Protein AF-A0A645HVR6-F1 (afdb_monomer_lite)

Foldseek 3Di:
DVVCLVVLHWDKQKAKWKAAPVGDTDCLCPDDDPADPVSSVVSVVPGPDMDIDMDIDDIFSNPSDDPVVRVLVSVVRNCVRNVHPPDPDDDPPPPDDPDDDDPPDDPDDDPPDDDDDDD

Radius of gyration: 22.04 Å; chains: 1; bounding box: 55×40×65 Å

Secondary structure (DSSP, 8-state):
-HHHHHTT--B--EEEEEE-TTSPBP-TT---TT--HHHHHHHHHT-S--EEEEEE---B-TT---HHHHHHHHHHHHHHHTT-----SPP--------PPP-----------------

Structure (mmCIF, N/CA/C/O backbone):
data_AF-A0A645HVR6-F1
#
_entry.id   AF-A0A645HVR6-F1
#
loop_
_atom_site.group_PDB
_atom_site.id
_atom_site.type_symbol
_atom_site.label_atom_id
_atom_site.label_alt_id
_atom_site.label_comp_id
_atom_site.label_asym_id
_atom_site.label_entity_id
_atom_site.label_seq_id
_atom_site.pdbx_PDB_ins_code
_atom_site.Cartn_x
_atom_site.Cartn_y
_atom_site.Cartn_z
_atom_site.occupancy
_atom_site.B_iso_or_equiv
_atom_site.auth_seq_id
_atom_site.auth_comp_id
_atom_site.auth_asym_id
_atom_site.auth_atom_id
_atom_site.pdbx_PDB_model_num
ATOM 1 N N . MET A 1 1 ? 11.505 1.331 -6.565 1.00 79.38 1 MET A N 1
ATOM 2 C CA . MET A 1 1 ? 11.260 1.352 -8.025 1.00 79.38 1 MET A CA 1
ATOM 3 C C . MET A 1 1 ? 12.552 1.497 -8.812 1.00 79.38 1 MET A C 1
ATOM 5 O O . MET A 1 1 ? 12.878 0.572 -9.537 1.00 79.38 1 MET A O 1
ATOM 9 N N . GLN A 1 2 ? 13.319 2.583 -8.631 1.00 79.69 2 GLN A N 1
ATOM 10 C CA . GLN A 1 2 ? 14.537 2.821 -9.421 1.00 79.69 2 GLN A CA 1
ATOM 11 C C . GLN A 1 2 ? 15.569 1.678 -9.381 1.00 79.69 2 GLN A C 1
ATOM 13 O O . GLN A 1 2 ? 16.011 1.290 -10.455 1.00 79.69 2 GLN A O 1
ATOM 18 N N . PRO A 1 3 ? 15.906 1.073 -8.220 1.00 84.50 3 PRO A N 1
ATOM 19 C CA . PRO A 1 3 ? 16.897 -0.007 -8.199 1.00 84.50 3 PRO A CA 1
ATOM 20 C C . PRO A 1 3 ? 16.479 -1.232 -9.021 1.00 84.50 3 PRO A C 1
ATOM 22 O O . PRO A 1 3 ? 17.301 -1.804 -9.723 1.00 84.50 3 PRO A O 1
ATOM 25 N N . ALA A 1 4 ? 15.193 -1.599 -8.979 1.00 85.50 4 ALA A N 1
ATOM 26 C CA . ALA A 1 4 ? 14.662 -2.728 -9.741 1.00 85.50 4 ALA A CA 1
ATOM 27 C C . ALA A 1 4 ? 14.737 -2.465 -11.252 1.00 85.50 4 ALA A C 1
ATOM 29 O O . ALA A 1 4 ? 15.295 -3.276 -11.981 1.00 85.50 4 ALA A O 1
ATOM 30 N N . LEU A 1 5 ? 14.270 -1.294 -11.701 1.00 87.50 5 LEU A N 1
ATOM 31 C CA . LEU A 1 5 ? 14.303 -0.920 -13.118 1.00 87.50 5 LEU A CA 1
ATOM 32 C C . LEU A 1 5 ? 15.738 -0.799 -13.648 1.00 87.50 5 LEU A C 1
ATOM 34 O O . LEU A 1 5 ? 16.033 -1.282 -14.735 1.00 87.50 5 LEU A O 1
ATOM 38 N N . SER A 1 6 ? 16.651 -0.219 -12.862 1.00 86.44 6 SER A N 1
ATOM 39 C CA . SER A 1 6 ? 18.077 -0.149 -13.207 1.00 86.44 6 SER A CA 1
ATOM 40 C C . SER A 1 6 ? 18.737 -1.527 -13.296 1.00 86.44 6 SER A C 1
ATOM 42 O O . SER A 1 6 ? 19.669 -1.699 -14.072 1.00 86.44 6 SER A O 1
ATOM 44 N N . ALA A 1 7 ? 18.243 -2.510 -12.542 1.00 87.94 7 ALA A N 1
ATOM 45 C CA . ALA A 1 7 ? 18.672 -3.902 -12.625 1.00 87.94 7 ALA A CA 1
ATOM 46 C C . ALA A 1 7 ? 17.905 -4.714 -13.690 1.00 87.94 7 ALA A C 1
ATOM 48 O O . ALA A 1 7 ? 18.015 -5.936 -13.696 1.00 87.94 7 ALA A O 1
ATOM 49 N N . GLY A 1 8 ? 17.085 -4.082 -14.541 1.00 87.06 8 GLY A N 1
ATOM 50 C CA . GLY A 1 8 ? 16.294 -4.764 -15.573 1.00 87.06 8 GLY A CA 1
ATOM 51 C C . GLY A 1 8 ? 15.135 -5.612 -15.039 1.00 87.06 8 GLY A C 1
ATOM 52 O O . GLY A 1 8 ? 14.615 -6.461 -15.757 1.00 87.06 8 GLY A O 1
ATOM 53 N N . HIS A 1 9 ? 14.729 -5.411 -13.783 1.00 90.56 9 HIS A N 1
ATOM 54 C CA . HIS A 1 9 ? 13.624 -6.140 -13.172 1.00 90.56 9 HIS A CA 1
ATOM 55 C C . HIS A 1 9 ? 12.318 -5.343 -13.282 1.00 90.56 9 HIS A C 1
ATOM 57 O O . HIS A 1 9 ? 12.289 -4.158 -12.923 1.00 90.56 9 HIS A O 1
ATOM 63 N N . PRO A 1 10 ? 11.217 -5.985 -13.709 1.00 92.25 10 PRO A N 1
ATOM 64 C CA . PRO A 1 10 ? 9.922 -5.336 -13.761 1.00 92.25 10 PRO A CA 1
ATOM 65 C C . PRO A 1 10 ? 9.369 -5.085 -12.358 1.00 92.25 10 PRO A C 1
ATOM 67 O O . PRO A 1 10 ? 9.820 -5.632 -11.350 1.00 92.25 10 PRO A O 1
ATOM 70 N N . VAL A 1 11 ? 8.324 -4.274 -12.308 1.00 92.81 11 VAL A N 1
ATOM 71 C CA . VAL A 1 11 ? 7.596 -3.934 -11.091 1.00 92.81 11 VAL A CA 1
ATOM 72 C C . VAL A 1 11 ? 6.197 -4.513 -11.186 1.00 92.81 11 VAL A C 1
ATOM 74 O O . VAL A 1 11 ? 5.541 -4.368 -12.214 1.00 92.81 11 VAL A O 1
ATOM 77 N N . LEU A 1 12 ? 5.716 -5.099 -10.089 1.00 95.38 12 LEU A N 1
ATOM 78 C CA . LEU A 1 12 ? 4.315 -5.463 -9.900 1.00 95.38 12 LEU A CA 1
ATOM 79 C C . LEU A 1 12 ? 3.583 -4.367 -9.107 1.00 95.38 12 LEU A C 1
ATOM 81 O O . LEU A 1 12 ? 3.789 -4.266 -7.896 1.00 95.38 12 LEU A O 1
ATOM 85 N N . PRO A 1 13 ? 2.728 -3.542 -9.734 1.00 95.56 13 PRO A N 1
ATOM 86 C CA . PRO A 1 13 ? 1.882 -2.620 -8.994 1.00 95.56 13 PRO A CA 1
ATOM 87 C C . PRO A 1 13 ? 0.754 -3.394 -8.306 1.00 95.56 13 PRO A C 1
ATOM 89 O O . PRO A 1 13 ? 0.102 -4.251 -8.914 1.00 95.56 13 PRO A O 1
ATOM 92 N N . VAL A 1 14 ? 0.512 -3.070 -7.039 1.00 97.00 14 VAL A N 1
ATOM 93 C CA . VAL A 1 14 ? -0.500 -3.725 -6.209 1.00 97.00 14 VAL A CA 1
ATOM 94 C C . VAL A 1 14 ? -1.378 -2.667 -5.557 1.00 97.00 14 VAL A C 1
ATOM 96 O O . VAL A 1 14 ? -0.882 -1.738 -4.921 1.00 97.00 14 VAL A O 1
ATOM 99 N N . ALA A 1 15 ? -2.688 -2.8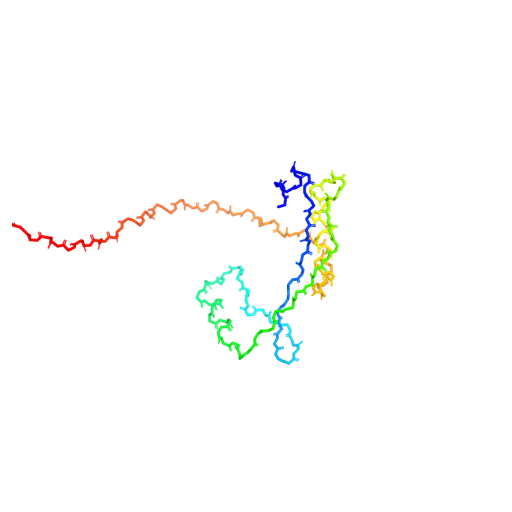15 -5.714 1.00 96.62 15 ALA A N 1
ATOM 100 C CA . ALA A 1 15 ? -3.683 -1.996 -5.049 1.00 96.62 15 ALA A CA 1
ATOM 101 C C . ALA A 1 15 ? -4.121 -2.664 -3.745 1.00 96.62 15 ALA A C 1
ATOM 103 O O . ALA A 1 15 ? -4.611 -3.793 -3.754 1.00 96.62 15 ALA A O 1
ATOM 104 N N . ILE A 1 16 ? -3.976 -1.949 -2.631 1.00 95.62 16 ILE A N 1
ATOM 105 C CA . ILE A 1 16 ? -4.511 -2.343 -1.328 1.00 95.62 16 ILE A CA 1
ATOM 106 C C . ILE A 1 16 ? -5.610 -1.368 -0.911 1.00 95.62 16 ILE A C 1
ATOM 108 O O . ILE A 1 16 ? -5.479 -0.154 -1.061 1.00 95.62 16 ILE A O 1
ATOM 112 N N . SER A 1 17 ? -6.716 -1.897 -0.399 1.00 95.44 17 SER A N 1
ATOM 113 C CA . SER A 1 17 ? -7.808 -1.097 0.158 1.00 95.44 17 SER A CA 1
ATOM 114 C C . SER A 1 17 ? -8.385 -1.771 1.392 1.00 95.44 17 SER A C 1
ATOM 116 O O . SER A 1 17 ? -8.418 -2.997 1.475 1.00 95.44 17 SER A O 1
ATOM 118 N N . TYR A 1 18 ? -8.848 -0.972 2.346 1.00 95.94 18 TYR A N 1
ATOM 119 C CA . TYR A 1 18 ? -9.420 -1.472 3.589 1.00 95.94 18 TYR A CA 1
ATOM 120 C C . TYR A 1 18 ? -10.914 -1.206 3.633 1.00 95.94 18 TYR A C 1
ATOM 122 O O . TYR A 1 18 ? -11.378 -0.163 3.171 1.00 95.94 18 TYR A O 1
ATOM 130 N N . TRP A 1 19 ? -11.654 -2.156 4.185 1.00 95.62 19 TRP A N 1
ATOM 131 C CA . TRP A 1 19 ? -13.108 -2.147 4.200 1.00 95.62 19 TRP A CA 1
ATOM 132 C C . TRP A 1 19 ? -13.633 -2.561 5.568 1.00 95.62 19 TRP A C 1
ATOM 134 O O . TRP A 1 19 ? -13.064 -3.433 6.228 1.00 95.62 19 TRP A O 1
ATOM 144 N N . GLU A 1 20 ? -14.724 -1.929 5.970 1.00 95.06 20 GLU A N 1
ATOM 145 C CA . GLU A 1 20 ? -15.518 -2.305 7.132 1.00 95.06 20 GLU A CA 1
ATOM 146 C C . GLU A 1 20 ? -16.525 -3.410 6.746 1.00 95.06 20 GLU A C 1
ATOM 148 O O . GLU A 1 20 ? -16.716 -3.743 5.571 1.00 95.06 20 GLU A O 1
ATOM 153 N N . LEU A 1 21 ? -17.176 -4.008 7.746 1.00 92.94 21 LEU A N 1
ATOM 154 C CA . LEU A 1 21 ? -18.165 -5.079 7.543 1.00 92.94 21 LEU A CA 1
ATOM 155 C C . LEU A 1 21 ? -19.411 -4.639 6.763 1.00 92.94 21 LEU A C 1
ATOM 157 O O . LEU A 1 21 ? -20.042 -5.468 6.114 1.00 92.94 21 LEU A O 1
ATOM 161 N N . ASP A 1 22 ? -19.755 -3.356 6.828 1.00 92.12 22 ASP A N 1
ATOM 162 C CA . ASP A 1 22 ? -20.874 -2.748 6.100 1.00 92.12 22 ASP A CA 1
ATOM 163 C C . ASP A 1 22 ? -20.546 -2.468 4.620 1.00 92.12 22 ASP A C 1
ATOM 165 O O . ASP A 1 22 ? -21.387 -1.966 3.875 1.00 92.12 22 ASP A O 1
ATOM 169 N N . GLY A 1 23 ? -19.327 -2.799 4.180 1.00 90.69 23 GLY A N 1
ATOM 170 C CA . GLY A 1 23 ? -18.871 -2.555 2.820 1.00 90.69 23 GLY A CA 1
ATOM 171 C C . GLY A 1 23 ? -18.435 -1.115 2.560 1.00 90.69 23 GLY A C 1
ATOM 172 O O . GLY A 1 23 ? -18.179 -0.785 1.405 1.00 90.69 23 GLY A O 1
ATOM 173 N N . GLN A 1 24 ? -18.301 -0.267 3.582 1.00 93.38 24 GLN A N 1
ATOM 174 C CA . GLN A 1 24 ? -17.668 1.044 3.450 1.00 93.38 24 GLN A CA 1
ATOM 175 C C . GLN A 1 24 ? -16.146 0.931 3.467 1.00 93.38 24 GLN A C 1
ATOM 177 O O . GLN A 1 24 ? -15.569 0.009 4.051 1.00 93.38 24 GLN A O 1
ATOM 182 N N . ARG A 1 25 ? -15.469 1.892 2.830 1.00 93.12 25 ARG A N 1
ATOM 183 C CA . ARG A 1 25 ? -14.009 1.979 2.929 1.00 93.12 25 ARG A CA 1
ATOM 184 C C . ARG A 1 25 ? -13.594 2.439 4.312 1.00 93.12 25 ARG A C 1
ATOM 186 O O . ARG A 1 25 ? -14.141 3.394 4.855 1.00 93.12 25 ARG A O 1
ATOM 193 N N . SER A 1 26 ? -12.551 1.804 4.824 1.00 94.19 26 SER A N 1
ATOM 194 C CA . SER A 1 26 ? -11.920 2.189 6.072 1.00 94.19 26 SER A CA 1
ATOM 195 C C . SER A 1 26 ? -10.656 2.995 5.814 1.00 94.19 26 SER A C 1
ATOM 197 O O . SER A 1 26 ? -9.782 2.590 5.047 1.00 94.19 26 SER A O 1
ATOM 199 N N . LEU A 1 27 ? -10.543 4.119 6.515 1.00 91.94 27 LEU A N 1
ATOM 200 C CA . LEU A 1 27 ? -9.306 4.892 6.640 1.00 91.94 27 LEU A CA 1
ATOM 201 C C . LEU A 1 27 ? -8.633 4.663 8.000 1.00 91.94 27 L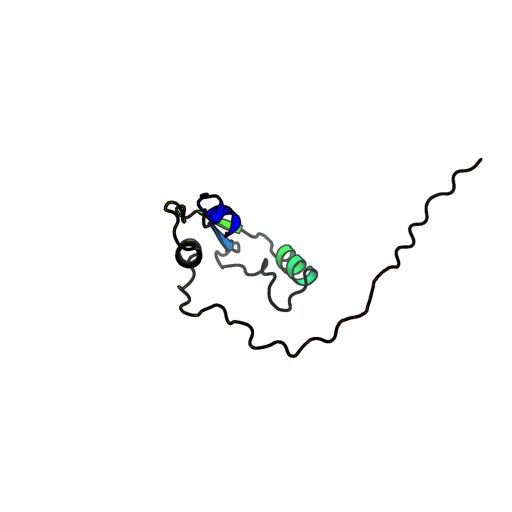EU A C 1
ATOM 203 O O . LEU A 1 27 ? -7.715 5.388 8.358 1.00 91.94 27 LEU A O 1
ATOM 207 N N . ALA A 1 28 ? -9.078 3.672 8.780 1.00 93.50 28 ALA A N 1
ATOM 208 C CA . ALA A 1 28 ? -8.490 3.385 10.087 1.00 93.50 28 ALA A CA 1
ATOM 209 C C . ALA A 1 28 ? -6.970 3.114 10.039 1.00 93.50 28 ALA A C 1
ATOM 211 O O . ALA A 1 28 ? -6.278 3.607 10.924 1.00 93.50 28 ALA A O 1
ATOM 212 N N . PRO A 1 29 ? -6.419 2.420 9.019 1.00 91.88 29 PRO A N 1
ATOM 213 C CA . PRO A 1 29 ? -4.975 2.171 8.909 1.00 91.88 29 PRO A CA 1
ATOM 214 C C . PRO A 1 29 ? -4.169 3.328 8.317 1.00 91.88 29 PRO A C 1
ATOM 216 O O . PRO A 1 29 ? -3.037 3.130 7.876 1.00 91.88 29 PRO A O 1
ATOM 219 N N . ARG A 1 30 ? -4.757 4.520 8.224 1.00 91.62 30 ARG A N 1
ATOM 220 C CA . ARG A 1 30 ? -4.115 5.673 7.610 1.00 91.62 30 ARG A CA 1
ATOM 221 C C . ARG A 1 30 ? -3.083 6.277 8.566 1.00 91.62 30 ARG A C 1
ATOM 223 O O . ARG A 1 30 ? -3.446 6.841 9.596 1.00 91.62 30 ARG A O 1
ATOM 230 N N . TYR A 1 31 ? -1.808 6.176 8.200 1.00 92.44 31 TYR A N 1
ATOM 231 C CA . TYR A 1 31 ? -0.696 6.843 8.876 1.00 92.44 31 TYR A CA 1
ATOM 232 C C . TYR A 1 31 ? -0.082 7.888 7.938 1.00 92.44 31 TYR A C 1
ATOM 234 O O . TYR A 1 31 ? 0.925 7.640 7.279 1.00 92.44 31 TYR A O 1
ATOM 242 N N . ASP A 1 32 ? -0.750 9.033 7.839 1.00 90.94 32 ASP A N 1
ATOM 243 C CA . ASP A 1 32 ? -0.293 10.214 7.107 1.00 90.94 32 ASP A CA 1
ATOM 244 C C . ASP A 1 32 ? -0.698 11.499 7.838 1.00 90.94 32 ASP A C 1
ATOM 246 O O . ASP A 1 32 ? -1.510 11.472 8.770 1.00 90.94 32 ASP A O 1
ATOM 250 N N . GLY A 1 33 ? -0.092 12.615 7.425 1.00 90.38 33 GLY A N 1
ATOM 251 C CA . GLY A 1 33 ? -0.295 13.927 8.035 1.00 90.38 33 GLY A CA 1
ATOM 252 C C . GLY A 1 33 ? 0.128 13.961 9.503 1.00 90.38 33 GLY A C 1
ATOM 253 O O . GLY A 1 33 ? 1.125 13.355 9.891 1.00 90.38 33 GLY A O 1
ATOM 254 N N . ASP A 1 34 ? -0.669 14.641 10.323 1.00 90.81 34 ASP A N 1
ATOM 255 C CA . ASP A 1 34 ? -0.371 14.914 11.736 1.00 90.81 34 ASP A CA 1
ATOM 256 C C . ASP A 1 34 ? -0.843 13.804 12.696 1.00 90.81 34 ASP A C 1
ATOM 258 O O . ASP A 1 34 ? -1.068 14.032 13.887 1.00 90.81 34 ASP A O 1
ATOM 262 N N . ILE A 1 35 ? -1.040 12.581 12.194 1.00 94.38 35 ILE A N 1
ATOM 263 C CA . ILE A 1 35 ? -1.488 11.446 13.007 1.00 94.38 35 ILE A CA 1
ATOM 264 C C . ILE A 1 35 ? -0.274 10.762 13.636 1.00 94.38 35 ILE A C 1
ATOM 266 O O . ILE A 1 35 ? 0.622 10.286 12.946 1.00 94.38 35 ILE A O 1
ATOM 270 N N . SER A 1 36 ? -0.263 10.629 14.962 1.00 94.75 36 SER A N 1
ATOM 271 C CA . SER A 1 36 ? 0.752 9.831 15.660 1.00 94.75 36 SER A CA 1
ATOM 272 C C . SER A 1 36 ? 0.536 8.324 15.473 1.00 94.75 36 SER A C 1
ATOM 274 O O . SER A 1 36 ? -0.586 7.843 15.288 1.00 94.75 36 SER A O 1
ATOM 276 N N . LEU A 1 37 ? 1.603 7.535 15.632 1.00 95.06 37 LEU A N 1
ATOM 277 C CA . LEU A 1 37 ? 1.519 6.070 15.584 1.00 95.06 37 LEU A CA 1
ATOM 278 C C . LEU A 1 37 ? 0.517 5.506 16.609 1.00 95.06 37 LEU A C 1
ATOM 280 O O . LEU A 1 37 ? -0.215 4.562 16.309 1.00 95.06 37 LEU A O 1
ATOM 284 N N . GLY A 1 38 ? 0.444 6.106 17.803 1.00 96.38 38 GLY A N 1
ATOM 285 C CA . GLY A 1 38 ? -0.505 5.712 18.846 1.00 96.38 38 GLY A CA 1
ATOM 286 C C . GLY A 1 38 ? -1.962 5.968 18.450 1.00 96.38 38 GLY A C 1
ATOM 287 O O . GLY A 1 38 ? -2.825 5.125 18.701 1.00 96.38 38 GLY A O 1
ATOM 288 N N . GLN A 1 39 ? -2.240 7.092 17.780 1.00 95.50 39 GLN A N 1
ATOM 289 C CA . GLN A 1 39 ? -3.572 7.399 17.246 1.00 95.50 39 GLN A CA 1
ATOM 290 C C . GLN A 1 39 ? -3.959 6.451 16.105 1.00 95.50 39 GLN A C 1
ATOM 292 O O . GLN A 1 39 ? -5.073 5.930 16.121 1.00 95.50 39 GLN A O 1
ATOM 297 N N . CYS A 1 40 ? -3.044 6.163 15.173 1.00 95.31 40 CYS A N 1
ATOM 298 C CA . CYS A 1 40 ? -3.267 5.182 14.105 1.00 95.31 40 CYS A CA 1
ATOM 299 C C . CYS A 1 40 ? -3.552 3.784 14.681 1.00 95.31 40 CYS A C 1
ATOM 301 O O . CYS A 1 40 ? -4.584 3.178 14.391 1.00 95.31 40 CYS A O 1
ATOM 303 N N . THR A 1 41 ? -2.703 3.309 15.597 1.00 96.25 41 THR A N 1
ATOM 304 C CA . THR A 1 41 ? -2.883 2.008 16.261 1.00 96.25 41 THR A CA 1
ATOM 305 C C . THR A 1 41 ? -4.236 1.928 16.967 1.00 96.25 41 THR A C 1
ATOM 307 O O . THR A 1 41 ? -4.965 0.950 16.807 1.00 96.25 41 THR A O 1
ATOM 310 N N . ARG A 1 42 ? -4.627 2.977 17.701 1.00 96.25 42 ARG A N 1
ATOM 311 C CA . ARG A 1 42 ? -5.939 3.037 18.358 1.00 96.25 42 ARG A CA 1
ATOM 312 C C . ARG A 1 42 ? -7.093 3.029 17.351 1.00 96.25 42 ARG A C 1
ATOM 314 O O . ARG A 1 42 ? -8.098 2.372 17.609 1.00 96.25 42 ARG A O 1
ATOM 321 N N . ALA A 1 43 ? -6.960 3.718 16.217 1.00 94.62 43 ALA A N 1
ATOM 322 C CA . ALA A 1 43 ? -7.979 3.739 15.170 1.00 94.62 43 ALA A CA 1
ATOM 323 C C . ALA A 1 43 ? -8.194 2.355 14.541 1.00 94.62 43 ALA A C 1
ATOM 325 O O . ALA A 1 43 ? -9.340 1.990 14.279 1.00 94.62 43 ALA A O 1
ATOM 326 N N . ILE A 1 44 ? -7.118 1.583 14.346 1.00 94.44 44 ILE A N 1
ATOM 327 C CA . ILE A 1 44 ? -7.174 0.197 13.860 1.00 94.44 44 ILE A CA 1
ATOM 328 C C . ILE A 1 44 ? -7.823 -0.713 14.910 1.00 94.44 44 ILE A C 1
ATOM 330 O O . ILE A 1 44 ? -8.789 -1.406 14.600 1.00 94.44 44 ILE A O 1
ATOM 334 N N . LEU A 1 45 ? -7.341 -0.680 16.159 1.00 95.00 45 LEU A N 1
ATOM 335 C CA . LEU A 1 45 ? -7.848 -1.530 17.248 1.00 95.00 45 LEU A CA 1
ATOM 336 C C . LEU A 1 45 ? -9.308 -1.228 17.623 1.00 95.00 45 LEU A C 1
ATOM 338 O O . LEU A 1 45 ? -10.000 -2.091 18.153 1.00 95.00 45 LEU A O 1
ATOM 342 N N . GLY A 1 46 ? -9.792 -0.017 17.335 1.00 93.12 46 GLY A N 1
ATOM 343 C CA . GLY A 1 46 ? -11.192 0.359 17.522 1.00 93.12 46 GLY A CA 1
ATOM 344 C C . GLY A 1 46 ? -12.162 -0.280 16.519 1.00 93.12 46 GLY A C 1
ATOM 345 O O . GLY A 1 46 ? -13.375 -0.166 16.698 1.00 93.12 46 GLY A O 1
ATOM 346 N N . ARG A 1 47 ? -11.676 -0.942 15.458 1.00 92.94 47 ARG A N 1
ATOM 347 C CA . ARG A 1 47 ? -12.529 -1.622 14.471 1.00 92.94 47 ARG A CA 1
ATOM 348 C C . ARG A 1 47 ? -12.783 -3.061 14.893 1.00 92.94 47 ARG A C 1
ATOM 350 O O . ARG A 1 47 ? -11.853 -3.816 15.145 1.00 92.94 47 ARG A O 1
ATOM 357 N N . LYS A 1 48 ? -14.058 -3.467 14.896 1.00 89.75 48 LYS A N 1
ATOM 358 C CA . LYS A 1 48 ? -14.455 -4.857 15.193 1.00 89.75 48 LYS A CA 1
ATOM 359 C C . LYS A 1 48 ? -13.847 -5.850 14.202 1.00 89.75 48 LYS A C 1
ATOM 361 O O . LYS A 1 48 ? -13.512 -6.969 14.573 1.00 89.75 48 LYS A O 1
ATOM 366 N N . ARG A 1 49 ? -13.749 -5.450 12.934 1.00 94.06 49 ARG A N 1
ATOM 367 C CA . ARG A 1 49 ? -13.122 -6.218 11.861 1.00 94.06 49 ARG A CA 1
ATOM 368 C C . ARG A 1 49 ? -12.721 -5.268 10.748 1.00 94.06 49 ARG A C 1
ATOM 370 O O . ARG A 1 49 ? -13.516 -4.424 10.357 1.00 94.06 49 ARG A O 1
ATOM 377 N N . LEU A 1 50 ? -11.531 -5.477 10.209 1.00 94.62 50 LEU A N 1
ATOM 378 C CA . LEU A 1 50 ? -11.009 -4.737 9.075 1.00 94.62 50 LEU A CA 1
ATOM 379 C C . LEU A 1 50 ? -10.651 -5.721 7.960 1.00 94.62 50 LEU A C 1
ATOM 381 O O . LEU A 1 50 ? -9.942 -6.698 8.197 1.00 94.62 50 LEU A O 1
ATOM 385 N N . ILE A 1 51 ? -11.156 -5.484 6.753 1.00 96.25 51 ILE A N 1
ATOM 386 C CA . ILE A 1 51 ? -10.937 -6.352 5.594 1.00 96.25 51 ILE A CA 1
ATOM 387 C C . ILE A 1 51 ? -9.954 -5.663 4.652 1.00 96.25 51 ILE A C 1
ATOM 389 O O . ILE A 1 51 ? -10.293 -4.655 4.036 1.00 96.25 51 ILE A O 1
ATOM 393 N N . ALA A 1 52 ? -8.751 -6.217 4.509 1.00 96.06 52 ALA A N 1
ATOM 394 C CA . ALA A 1 52 ? -7.809 -5.800 3.476 1.00 96.06 52 ALA A CA 1
ATOM 395 C C . ALA A 1 52 ? -8.135 -6.518 2.158 1.00 96.06 52 ALA A C 1
ATOM 397 O O . ALA A 1 52 ? -8.154 -7.747 2.098 1.00 96.06 52 ALA A O 1
ATOM 398 N N . ARG A 1 53 ? -8.395 -5.754 1.098 1.00 96.25 53 ARG A N 1
ATOM 399 C CA . ARG A 1 53 ? -8.544 -6.256 -0.271 1.00 96.25 53 ARG A CA 1
ATOM 400 C C . ARG A 1 53 ? -7.295 -5.912 -1.061 1.00 96.25 53 ARG A C 1
ATOM 402 O O . ARG A 1 53 ? -6.891 -4.748 -1.086 1.00 96.25 53 ARG A O 1
ATOM 409 N N . LEU A 1 54 ? -6.726 -6.924 -1.706 1.00 97.06 54 LEU A N 1
ATOM 410 C CA . LEU A 1 54 ? -5.528 -6.814 -2.523 1.00 97.06 54 LEU A CA 1
ATOM 411 C C . LEU A 1 54 ? -5.868 -7.133 -3.977 1.00 97.06 54 LEU A C 1
ATOM 413 O O . LEU A 1 54 ? -6.473 -8.166 -4.254 1.00 97.06 54 LEU A O 1
ATOM 417 N N . VAL A 1 55 ? -5.460 -6.262 -4.894 1.00 96.81 55 VAL A N 1
ATOM 418 C CA . VAL A 1 55 ? -5.587 -6.471 -6.338 1.00 96.81 55 VAL A CA 1
ATOM 419 C C . VAL A 1 55 ? -4.211 -6.303 -6.958 1.00 96.81 55 VAL A C 1
ATOM 421 O O . VAL A 1 55 ? -3.604 -5.234 -6.883 1.00 96.81 55 VAL A O 1
ATOM 424 N N . THR A 1 56 ? -3.700 -7.371 -7.560 1.00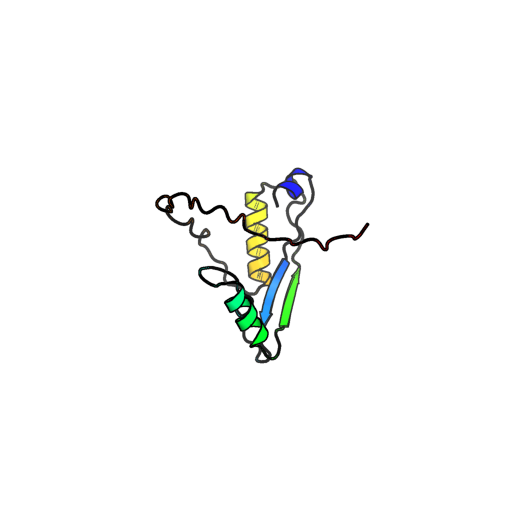 95.69 56 THR A N 1
ATOM 425 C CA . THR A 1 56 ? -2.493 -7.305 -8.379 1.00 95.69 56 THR A CA 1
ATOM 426 C C . THR A 1 56 ? -2.849 -6.780 -9.763 1.00 95.69 56 THR A C 1
ATOM 428 O O . THR A 1 56 ? -3.932 -7.027 -10.292 1.00 95.69 56 THR A O 1
ATOM 431 N N . THR A 1 57 ? -1.932 -6.027 -10.355 1.00 93.94 57 THR A N 1
ATOM 432 C CA . THR A 1 57 ? -2.072 -5.510 -11.720 1.00 93.94 57 THR A CA 1
ATOM 433 C C . THR A 1 57 ? -0.960 -6.093 -12.592 1.00 93.94 57 THR A C 1
ATOM 435 O O . THR A 1 57 ? -0.021 -6.677 -12.047 1.00 93.94 57 THR A O 1
ATOM 438 N N . PRO A 1 58 ? -1.027 -6.001 -13.932 1.00 94.06 58 PRO A N 1
ATOM 439 C CA . PRO A 1 58 ? 0.033 -6.562 -14.760 1.00 94.06 58 PRO A CA 1
ATOM 440 C C . PRO A 1 58 ? 1.384 -5.892 -14.461 1.00 94.06 58 PRO A C 1
ATOM 442 O O . PRO A 1 58 ? 1.429 -4.734 -14.041 1.00 94.06 58 PRO A O 1
ATOM 445 N N . LEU A 1 59 ? 2.482 -6.602 -14.714 1.00 94.19 59 LEU A N 1
ATOM 446 C CA . LEU A 1 59 ? 3.834 -6.067 -14.543 1.00 94.19 59 LEU A CA 1
ATOM 447 C C . LEU A 1 59 ? 4.060 -4.804 -15.401 1.00 94.19 59 LEU A C 1
ATOM 449 O O . LEU A 1 59 ? 3.404 -4.595 -16.425 1.00 94.19 59 LEU A O 1
ATOM 453 N N . ARG A 1 60 ? 4.984 -3.945 -14.970 1.00 93.56 60 ARG A N 1
ATOM 454 C CA . ARG A 1 60 ? 5.433 -2.726 -15.668 1.00 93.56 60 ARG A CA 1
ATOM 455 C C . ARG A 1 60 ? 6.960 -2.687 -15.712 1.00 93.56 60 ARG A C 1
ATOM 457 O O . ARG A 1 60 ? 7.593 -3.274 -14.836 1.00 93.56 60 ARG A O 1
ATOM 464 N N . GLY A 1 61 ? 7.563 -1.992 -16.675 1.00 90.12 61 GLY A N 1
ATOM 465 C CA . GLY A 1 61 ? 9.024 -1.890 -16.767 1.00 90.12 61 GLY A CA 1
ATOM 466 C C . GLY A 1 61 ? 9.699 -3.091 -17.429 1.00 90.12 61 GLY A C 1
ATOM 467 O O . GLY A 1 61 ? 10.878 -3.321 -17.188 1.00 90.12 61 GLY A O 1
ATOM 468 N N . LEU A 1 62 ? 8.973 -3.873 -18.239 1.00 86.56 62 LEU A N 1
ATOM 469 C CA . LEU A 1 62 ? 9.520 -5.060 -18.918 1.00 86.56 62 LEU A CA 1
ATOM 470 C C . LEU A 1 62 ? 10.483 -4.707 -20.064 1.00 86.56 62 LEU A C 1
ATOM 472 O O . LEU A 1 62 ? 11.328 -5.519 -20.418 1.00 86.56 62 LEU A O 1
ATOM 476 N N . ASN A 1 63 ? 10.367 -3.500 -20.627 1.00 84.88 63 ASN A N 1
ATOM 477 C CA . ASN A 1 63 ? 11.044 -3.110 -21.869 1.00 84.88 63 ASN A CA 1
ATOM 478 C C . ASN A 1 63 ? 12.087 -1.993 -21.675 1.00 84.88 63 ASN A C 1
ATOM 480 O O . ASN A 1 63 ? 12.397 -1.273 -22.620 1.00 84.88 63 ASN A O 1
ATOM 484 N N . GLY A 1 64 ? 12.595 -1.796 -20.452 1.00 79.75 64 GLY A N 1
ATOM 485 C CA . GLY A 1 64 ? 13.560 -0.722 -20.165 1.00 79.75 64 GLY A CA 1
ATOM 486 C C . GLY A 1 64 ? 12.965 0.691 -20.245 1.00 79.75 64 GLY A C 1
ATOM 487 O O . GLY A 1 64 ? 13.670 1.652 -20.539 1.00 79.75 64 GLY A O 1
ATOM 488 N N . GLU A 1 65 ? 11.659 0.810 -20.011 1.00 84.06 65 GLU A N 1
ATOM 489 C CA . GLU A 1 65 ? 10.915 2.072 -20.002 1.00 84.06 65 GLU A CA 1
ATOM 490 C C . GLU A 1 65 ? 11.477 3.073 -18.974 1.00 84.06 65 GLU A C 1
ATOM 492 O O . GLU A 1 65 ? 11.969 2.685 -17.910 1.00 84.06 65 GLU A O 1
ATOM 497 N N . ASP A 1 66 ? 11.341 4.378 -19.248 1.00 87.69 66 ASP A N 1
ATOM 498 C CA . ASP A 1 66 ? 11.724 5.415 -18.283 1.00 87.69 66 ASP A CA 1
ATOM 499 C C . ASP A 1 66 ? 10.947 5.251 -16.966 1.00 87.69 66 ASP A C 1
ATOM 501 O O . ASP A 1 66 ? 9.733 5.024 -16.939 1.00 87.69 66 ASP A O 1
ATOM 505 N N . ARG A 1 67 ? 11.646 5.458 -15.846 1.00 89.69 67 ARG A N 1
ATOM 506 C CA . ARG A 1 67 ? 11.111 5.355 -14.485 1.00 89.69 67 ARG A CA 1
ATOM 507 C C . ARG A 1 67 ? 9.839 6.171 -14.291 1.00 89.69 67 ARG A C 1
ATOM 509 O O . ARG A 1 67 ? 8.970 5.766 -13.522 1.00 89.69 67 ARG A O 1
ATOM 516 N N . LYS A 1 68 ? 9.748 7.341 -14.935 1.00 90.44 68 LYS A N 1
ATOM 517 C CA . LYS A 1 68 ? 8.599 8.243 -14.799 1.00 90.44 68 LYS A C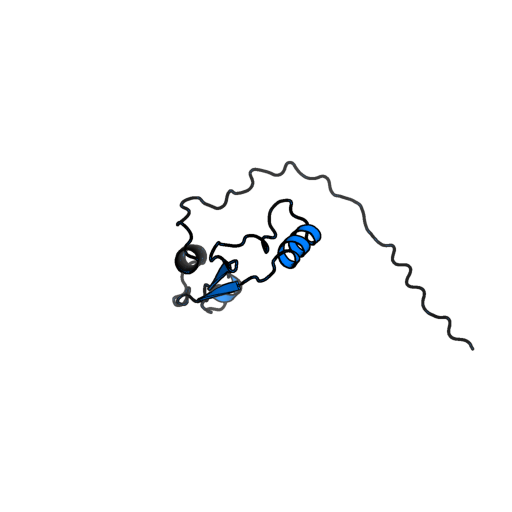A 1
ATOM 518 C C . LYS A 1 68 ? 7.375 7.649 -15.479 1.00 90.44 68 LYS A C 1
ATOM 520 O O . LYS A 1 68 ? 6.304 7.641 -14.884 1.00 90.44 68 LYS A O 1
ATOM 525 N N . LEU A 1 69 ? 7.556 7.104 -16.678 1.00 91.19 69 LEU A N 1
ATOM 526 C CA . LEU A 1 69 ? 6.497 6.442 -17.428 1.00 91.19 69 LEU A CA 1
ATOM 527 C C . LEU A 1 69 ? 5.989 5.205 -16.677 1.00 91.19 69 LEU A C 1
ATOM 529 O O . LEU A 1 69 ? 4.784 5.080 -16.460 1.00 91.19 69 LEU A O 1
ATOM 533 N N . VAL A 1 70 ? 6.900 4.368 -16.170 1.00 93.12 70 VAL A N 1
ATOM 534 C CA . VAL A 1 70 ? 6.550 3.203 -15.339 1.00 93.12 70 VAL A CA 1
ATOM 535 C C . VAL A 1 70 ? 5.784 3.623 -14.082 1.00 93.12 70 VAL A C 1
ATOM 537 O O . VAL A 1 70 ? 4.791 2.991 -13.723 1.00 93.12 70 VAL A O 1
ATOM 540 N N . ALA A 1 71 ? 6.213 4.694 -13.407 1.00 92.25 71 ALA A N 1
ATOM 541 C CA . ALA A 1 71 ? 5.540 5.199 -12.213 1.00 92.25 71 ALA A CA 1
ATOM 542 C C . ALA A 1 71 ? 4.122 5.705 -12.514 1.00 92.25 71 ALA A C 1
ATOM 544 O O . ALA A 1 71 ? 3.199 5.390 -11.762 1.00 92.25 71 ALA A O 1
ATOM 545 N N . THR A 1 72 ? 3.933 6.437 -13.615 1.00 92.88 72 THR A N 1
ATOM 546 C CA . THR A 1 72 ? 2.608 6.892 -14.052 1.00 92.88 72 THR A CA 1
ATOM 547 C C . THR A 1 72 ? 1.699 5.701 -14.330 1.00 92.88 72 THR A C 1
ATOM 549 O O . THR A 1 72 ? 0.656 5.580 -13.696 1.00 92.88 72 THR A O 1
ATOM 552 N N . GLN A 1 73 ? 2.126 4.755 -15.168 1.00 93.06 73 GLN A N 1
ATOM 553 C CA . GLN A 1 73 ? 1.327 3.571 -15.500 1.00 93.06 73 GLN A CA 1
ATOM 554 C C . GLN A 1 73 ? 1.003 2.704 -14.275 1.00 93.06 73 GLN A C 1
ATOM 556 O O . GLN A 1 73 ? -0.089 2.144 -14.173 1.00 93.06 73 GLN A O 1
ATOM 561 N N . ALA A 1 74 ? 1.948 2.569 -13.340 1.00 94.06 74 ALA A N 1
ATOM 562 C CA . ALA A 1 74 ? 1.730 1.857 -12.087 1.00 94.06 74 ALA A CA 1
ATOM 563 C C . ALA A 1 74 ? 0.689 2.573 -11.216 1.00 94.06 74 ALA A C 1
ATOM 565 O O . ALA A 1 74 ? -0.212 1.924 -10.690 1.00 94.06 74 ALA A O 1
ATOM 566 N N . ARG A 1 75 ? 0.771 3.905 -11.100 1.00 93.56 75 ARG A N 1
ATOM 567 C CA . ARG A 1 75 ? -0.201 4.721 -10.357 1.00 93.56 75 ARG A CA 1
ATOM 568 C C . ARG A 1 75 ? -1.608 4.560 -10.920 1.00 93.56 75 ARG A C 1
ATOM 570 O O . ARG A 1 75 ? -2.547 4.376 -10.153 1.00 93.56 75 ARG A O 1
ATOM 577 N N . GLU A 1 76 ? -1.753 4.605 -12.239 1.00 93.88 76 GLU A N 1
ATOM 578 C CA . GLU A 1 76 ? -3.044 4.440 -12.914 1.00 93.88 76 GLU A CA 1
ATOM 579 C C . GLU A 1 76 ? -3.618 3.040 -12.687 1.00 93.88 76 GLU A C 1
ATOM 581 O O . GLU A 1 76 ? -4.780 2.898 -12.310 1.00 93.88 76 GLU A O 1
ATOM 586 N N . ALA A 1 77 ? -2.784 2.004 -12.820 1.00 94.75 77 ALA A N 1
ATOM 587 C CA . ALA A 1 77 ? -3.185 0.627 -12.557 1.00 94.75 77 ALA A CA 1
ATOM 588 C C . ALA A 1 77 ? -3.625 0.424 -11.097 1.00 94.75 77 ALA A C 1
ATOM 590 O O . ALA A 1 77 ? -4.640 -0.225 -10.841 1.00 94.75 77 ALA A O 1
ATOM 591 N N . ILE A 1 78 ? -2.899 1.014 -10.142 1.00 95.50 78 ILE A N 1
ATOM 592 C CA . ILE A 1 78 ? -3.249 0.972 -8.720 1.00 95.50 78 ILE A CA 1
ATOM 593 C C . ILE A 1 78 ? -4.556 1.722 -8.464 1.00 95.50 78 ILE A C 1
ATOM 595 O O . ILE A 1 78 ? -5.402 1.202 -7.747 1.00 95.50 78 ILE A O 1
ATOM 599 N N . ALA A 1 79 ? -4.759 2.906 -9.050 1.00 94.56 79 ALA A N 1
ATOM 600 C CA . ALA A 1 79 ? -5.997 3.666 -8.881 1.00 94.56 79 ALA A CA 1
ATOM 601 C C . ALA A 1 79 ? -7.212 2.877 -9.390 1.00 94.56 79 ALA A C 1
ATOM 603 O O . ALA A 1 79 ? -8.201 2.751 -8.670 1.00 94.56 79 ALA A O 1
ATOM 604 N N . LEU A 1 80 ? -7.100 2.267 -10.573 1.00 94.25 80 LEU A N 1
ATOM 605 C CA . LEU A 1 80 ? -8.137 1.404 -11.140 1.00 94.25 80 LEU A CA 1
ATOM 606 C C . LEU A 1 80 ? -8.395 0.171 -10.265 1.00 94.25 80 LEU A C 1
ATOM 608 O O . LEU A 1 8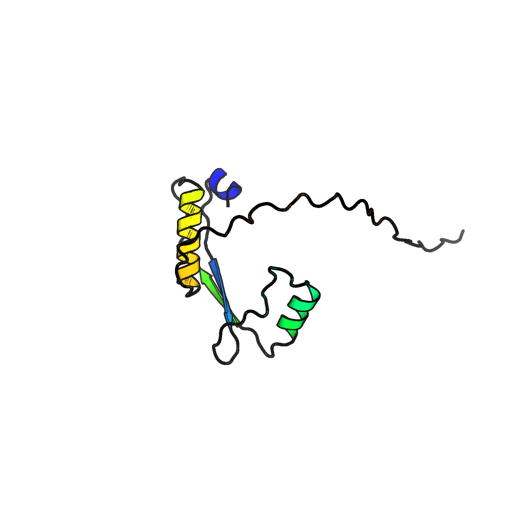0 ? -9.535 -0.079 -9.881 1.00 94.25 80 LEU A O 1
ATOM 612 N N . GLY A 1 81 ? -7.347 -0.569 -9.887 1.00 93.88 81 GLY A N 1
ATOM 613 C CA . GLY A 1 81 ? -7.470 -1.760 -9.037 1.00 93.88 81 GLY A CA 1
ATOM 614 C C . GLY A 1 81 ? -7.992 -1.444 -7.633 1.00 93.88 81 GLY A C 1
ATOM 615 O O . GLY A 1 81 ? -8.703 -2.242 -7.027 1.00 93.88 81 GLY A O 1
ATOM 616 N N . ALA A 1 82 ? -7.687 -0.249 -7.130 1.00 92.50 82 ALA A N 1
ATOM 617 C CA . ALA A 1 82 ? -8.196 0.254 -5.870 1.00 92.50 82 ALA A CA 1
ATOM 618 C C . ALA A 1 82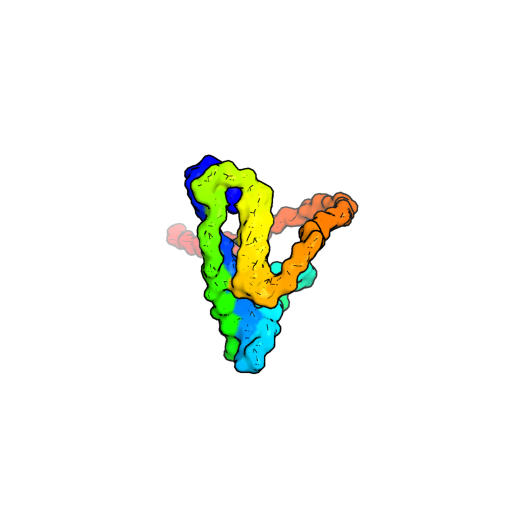 ? -9.567 0.911 -6.012 1.00 92.50 82 ALA A C 1
ATOM 620 O O . ALA A 1 82 ? -10.075 1.325 -4.981 1.00 92.50 82 ALA A O 1
ATOM 621 N N . GLY A 1 83 ? -10.171 1.046 -7.200 1.00 91.56 83 GLY A N 1
ATOM 622 C CA . GLY A 1 83 ? -11.449 1.742 -7.411 1.00 91.56 83 GLY A CA 1
ATOM 623 C C . GLY A 1 83 ? -11.441 3.207 -6.955 1.00 91.56 83 GLY A C 1
ATOM 624 O O . GLY A 1 83 ? -12.415 3.670 -6.363 1.00 91.56 83 GLY A O 1
ATOM 625 N N . LEU A 1 84 ? -10.314 3.896 -7.134 1.00 88.94 84 LEU A N 1
ATOM 626 C CA . LEU A 1 84 ? -10.129 5.310 -6.816 1.00 88.94 84 LEU A CA 1
ATOM 627 C C . LEU A 1 84 ? -10.321 6.165 -8.076 1.00 88.94 84 LEU A C 1
ATOM 629 O O . LEU A 1 84 ? -10.006 5.706 -9.177 1.00 88.94 84 LEU A O 1
ATOM 633 N N . PRO A 1 85 ? -10.796 7.416 -7.941 1.00 82.88 85 PRO A N 1
ATOM 634 C CA . PRO A 1 85 ? -10.834 8.335 -9.067 1.00 82.88 85 PRO A CA 1
ATOM 635 C C . PRO A 1 85 ? -9.412 8.587 -9.577 1.00 82.88 85 PRO A C 1
ATOM 637 O O . PRO A 1 85 ? -8.461 8.696 -8.797 1.00 82.88 85 PRO A O 1
ATOM 640 N N . MET A 1 86 ? -9.259 8.704 -10.894 1.00 72.81 86 MET A N 1
ATOM 641 C CA . MET A 1 86 ? -7.984 9.101 -11.477 1.00 72.81 86 MET A CA 1
ATOM 642 C C . MET A 1 86 ? -7.698 10.555 -11.098 1.00 72.81 86 MET A C 1
ATOM 644 O O . MET A 1 86 ? -8.312 11.481 -11.621 1.00 72.81 86 MET A O 1
ATOM 648 N N . ALA A 1 87 ? -6.789 10.764 -10.147 1.00 60.22 87 ALA A N 1
ATOM 649 C CA . ALA A 1 87 ? -6.338 12.103 -9.797 1.00 60.22 87 ALA A CA 1
ATOM 650 C C . ALA A 1 87 ? -5.479 12.660 -10.946 1.00 60.22 87 ALA A C 1
ATOM 652 O O . ALA A 1 87 ? -4.443 12.073 -11.279 1.00 60.22 87 ALA A O 1
ATOM 653 N N . ASN A 1 88 ? -5.907 13.783 -11.529 1.00 54.97 88 ASN A N 1
ATOM 654 C CA . ASN A 1 88 ? -5.161 14.545 -12.541 1.00 54.97 88 ASN A CA 1
ATOM 655 C C . ASN A 1 88 ? -4.120 15.500 -11.937 1.00 54.97 88 ASN A C 1
ATOM 657 O O . ASN A 1 88 ? -3.411 16.174 -12.680 1.00 54.97 88 ASN A O 1
ATOM 661 N N . SER A 1 89 ? -4.005 15.562 -10.611 1.00 50.69 89 SER A N 1
ATOM 662 C CA . SER A 1 89 ? -3.046 16.449 -9.960 1.00 50.69 89 SER A CA 1
ATOM 663 C C . SER A 1 89 ? -1.738 15.710 -9.669 1.00 50.69 89 SER A C 1
ATOM 665 O O . SER A 1 89 ? -1.776 14.580 -9.161 1.00 50.69 89 SER A O 1
ATOM 667 N N . PRO A 1 90 ? -0.574 16.326 -9.949 1.00 53.62 90 PRO A N 1
ATOM 668 C CA . PRO A 1 90 ? 0.672 15.932 -9.307 1.00 53.62 90 PRO A CA 1
ATOM 669 C C . PRO A 1 90 ? 0.452 15.904 -7.787 1.00 53.62 90 PRO A C 1
ATOM 671 O O . PRO A 1 90 ? -0.331 16.717 -7.293 1.00 53.62 90 PRO A O 1
ATOM 674 N N . PRO A 1 91 ? 1.099 14.999 -7.031 1.00 54.47 91 PRO A N 1
ATOM 675 C CA . PRO A 1 91 ? 1.124 15.139 -5.582 1.00 54.47 91 PRO A CA 1
ATOM 676 C C . PRO A 1 91 ? 1.641 16.544 -5.278 1.00 54.47 91 PRO A C 1
ATOM 678 O O . PRO A 1 91 ? 2.685 16.924 -5.820 1.00 54.47 91 PRO A O 1
ATOM 681 N N . ASP A 1 92 ? 0.883 17.317 -4.496 1.00 50.50 92 ASP A N 1
ATOM 682 C CA . ASP A 1 92 ? 1.299 18.642 -4.055 1.00 50.50 92 ASP A CA 1
ATOM 683 C C . ASP A 1 92 ? 2.731 18.515 -3.543 1.00 50.50 92 ASP A C 1
ATOM 685 O O . ASP A 1 92 ? 3.013 17.822 -2.564 1.00 50.50 92 ASP A O 1
ATOM 689 N N . THR A 1 93 ? 3.667 19.118 -4.275 1.00 48.81 93 THR A N 1
ATOM 690 C CA . THR A 1 93 ? 4.996 19.344 -3.724 1.00 48.81 93 THR A CA 1
ATOM 691 C C . THR A 1 93 ? 4.737 20.257 -2.538 1.00 48.81 93 THR A C 1
ATOM 693 O O . THR A 1 93 ? 4.141 21.312 -2.766 1.00 48.81 93 THR A O 1
ATOM 696 N N . PRO A 1 94 ? 5.100 19.891 -1.296 1.00 45.41 94 PRO A N 1
ATOM 697 C CA . PRO A 1 94 ? 4.932 20.806 -0.184 1.00 45.41 94 PRO A CA 1
ATOM 698 C C . PRO A 1 94 ? 5.706 22.071 -0.546 1.00 45.41 94 PRO A C 1
ATOM 700 O O . PRO A 1 94 ? 6.933 22.044 -0.665 1.00 45.41 94 PRO A O 1
ATOM 703 N N . CYS A 1 95 ? 4.981 23.152 -0.832 1.00 39.41 95 CYS A N 1
ATOM 704 C CA . CYS A 1 95 ? 5.565 24.466 -1.017 1.00 39.41 95 CYS A CA 1
ATOM 705 C C . CYS A 1 95 ? 6.365 24.771 0.248 1.00 39.41 95 CYS A C 1
ATOM 707 O O . CYS A 1 95 ? 5.777 24.906 1.313 1.00 39.41 95 CYS A O 1
ATOM 709 N N . GLY A 1 96 ? 7.691 24.808 0.097 1.00 43.12 96 GLY A N 1
ATOM 710 C CA . GLY A 1 96 ? 8.684 25.342 1.027 1.00 43.12 96 GLY A CA 1
ATOM 711 C C . GLY A 1 96 ? 8.363 25.220 2.515 1.00 43.12 96 GLY A C 1
ATOM 712 O O . GLY A 1 96 ? 7.696 26.082 3.077 1.00 43.12 96 GLY A O 1
ATOM 713 N N . LEU A 1 97 ? 8.968 24.240 3.187 1.00 47.56 97 LEU A N 1
ATOM 714 C CA . LEU A 1 97 ? 9.221 24.367 4.623 1.00 47.56 97 LEU A CA 1
ATOM 715 C C . LEU A 1 97 ? 10.094 25.623 4.843 1.00 47.56 97 LEU A C 1
ATOM 717 O O . LEU A 1 97 ? 11.197 25.678 4.288 1.00 47.56 97 LEU A O 1
ATOM 721 N N . PRO A 1 98 ? 9.674 26.632 5.632 1.00 46.94 98 PRO A N 1
ATOM 722 C CA . PRO A 1 98 ? 10.623 27.581 6.195 1.00 46.94 98 PRO A CA 1
ATOM 723 C C . PRO A 1 98 ? 11.550 26.770 7.100 1.00 46.94 98 PRO A C 1
ATOM 725 O O . PRO A 1 98 ? 11.061 26.032 7.951 1.00 46.94 98 PRO A O 1
ATOM 728 N N . GLY A 1 99 ? 12.863 26.865 6.874 1.00 48.59 99 GLY A N 1
ATOM 729 C CA . GLY A 1 99 ? 13.870 26.020 7.517 1.00 48.59 99 GLY A CA 1
ATOM 730 C C . GLY A 1 99 ? 13.605 25.787 9.005 1.00 48.59 99 GLY A C 1
ATOM 731 O O . GLY A 1 99 ? 13.716 26.707 9.820 1.00 48.59 99 GLY A O 1
ATOM 732 N N . GLU A 1 100 ? 13.261 24.546 9.351 1.00 42.12 100 GLU A N 1
ATOM 733 C CA . GLU A 1 100 ? 13.205 24.108 10.738 1.00 42.12 100 GLU A CA 1
ATOM 734 C C . GLU A 1 100 ? 14.609 24.209 11.333 1.00 42.12 100 GLU A C 1
ATOM 736 O O . GLU A 1 100 ? 15.597 23.709 10.788 1.00 42.12 100 GLU A O 1
ATOM 741 N N . ARG A 1 101 ? 14.696 24.921 12.456 1.00 49.62 101 ARG A N 1
ATOM 742 C CA . ARG A 1 101 ? 15.924 25.059 13.238 1.00 49.62 101 ARG A CA 1
ATOM 743 C C . ARG A 1 101 ? 16.374 23.661 13.682 1.00 49.62 101 ARG A C 1
ATOM 745 O O . ARG A 1 101 ? 15.527 22.906 14.159 1.00 49.62 101 ARG A O 1
ATOM 752 N N . PRO A 1 102 ? 17.671 23.318 13.585 1.00 46.44 102 PRO A N 1
ATOM 753 C CA . PRO A 1 102 ? 18.153 22.009 14.002 1.00 46.44 102 PRO A CA 1
ATOM 754 C C . PRO A 1 102 ? 17.833 21.784 15.483 1.00 46.44 102 PRO A C 1
ATOM 756 O O . PRO A 1 102 ? 18.279 22.529 16.360 1.00 46.44 102 PRO A O 1
ATOM 759 N N . SER A 1 103 ? 17.031 20.758 15.756 1.00 50.97 103 SER A N 1
ATOM 760 C CA . SER A 1 103 ? 16.743 20.268 17.097 1.00 50.97 103 SER A CA 1
ATOM 761 C C . SER A 1 103 ? 17.992 19.582 17.657 1.00 50.97 103 SER A C 1
ATOM 763 O O . SER A 1 103 ? 18.191 18.378 17.534 1.00 50.97 103 SER A O 1
ATOM 765 N N . ASN A 1 104 ? 18.865 20.360 18.298 1.00 53.34 104 ASN A N 1
ATOM 766 C CA . ASN A 1 104 ? 19.982 19.837 19.089 1.00 53.34 104 ASN A CA 1
ATOM 767 C C . ASN A 1 104 ? 19.479 19.232 20.412 1.00 53.34 104 ASN A C 1
ATOM 769 O O . ASN A 1 104 ? 19.758 19.754 21.489 1.00 53.34 104 ASN A O 1
ATOM 773 N N . VAL A 1 105 ? 18.745 18.121 20.346 1.00 46.69 105 VAL A N 1
ATOM 774 C CA . VAL A 1 105 ? 18.452 17.295 21.523 1.00 46.69 105 VAL A CA 1
ATOM 775 C C . VAL A 1 105 ? 18.898 15.875 21.221 1.00 46.69 105 VAL A C 1
ATOM 777 O O . VAL A 1 105 ? 18.187 15.081 20.617 1.00 46.69 105 VAL A O 1
ATOM 780 N N . HIS A 1 106 ? 20.131 15.587 21.618 1.00 52.12 106 HIS A N 1
ATOM 781 C CA . HIS A 1 106 ? 20.709 14.255 21.616 1.00 52.12 106 HIS A CA 1
ATOM 782 C C . HIS A 1 106 ? 20.121 13.474 22.808 1.00 52.12 106 HIS A C 1
ATOM 784 O O . HIS A 1 106 ? 20.329 13.898 23.946 1.00 52.12 106 HIS A O 1
ATOM 790 N N . PRO A 1 107 ? 19.380 12.366 22.617 1.00 45.50 107 PRO A N 1
ATOM 791 C CA . PRO A 1 107 ? 18.902 11.565 23.730 1.00 45.50 107 PRO A CA 1
ATOM 792 C C . PRO A 1 107 ? 19.903 10.434 23.998 1.00 45.50 107 PRO A C 1
ATOM 794 O O . PRO A 1 107 ? 19.705 9.304 23.561 1.00 45.50 107 PRO A O 1
ATOM 797 N N . THR A 1 108 ? 20.989 10.716 24.720 1.00 45.47 108 THR A N 1
ATOM 798 C CA . THR A 1 108 ? 21.788 9.660 25.370 1.00 45.47 108 THR A CA 1
ATOM 799 C C . THR A 1 108 ? 21.511 9.705 26.860 1.00 45.47 108 THR A C 1
ATOM 801 O O . THR A 1 108 ? 22.001 10.559 27.591 1.00 45.47 108 THR A O 1
ATOM 804 N N . GLY A 1 109 ? 20.676 8.777 27.307 1.00 35.75 109 GLY A N 1
ATOM 805 C CA . GLY A 1 109 ? 20.309 8.639 28.707 1.00 35.75 109 GLY A CA 1
ATOM 806 C C . GLY A 1 109 ? 19.645 7.297 28.957 1.00 35.75 109 GLY A C 1
ATOM 807 O O . GLY A 1 109 ? 18.527 7.248 29.451 1.00 35.75 109 GLY A O 1
ATOM 808 N N . SER A 1 110 ? 20.302 6.203 28.574 1.00 46.28 110 SER A N 1
ATOM 809 C CA . SER A 1 110 ? 19.912 4.861 29.012 1.00 46.28 110 SER A CA 1
ATOM 810 C C . SER A 1 110 ? 20.818 4.453 30.176 1.00 46.28 110 SER A C 1
ATOM 812 O O . SER A 1 110 ? 21.995 4.179 29.941 1.00 46.28 110 SER A O 1
ATOM 814 N N . PRO A 1 111 ? 20.332 4.393 31.428 1.00 45.88 111 PRO A N 1
ATOM 815 C CA . PRO A 1 111 ? 21.072 3.751 32.500 1.00 45.88 111 PRO A CA 1
ATOM 816 C C . PRO A 1 111 ? 20.828 2.239 32.412 1.00 45.88 111 PRO A C 1
ATOM 818 O O . PRO A 1 111 ? 19.944 1.696 33.072 1.00 45.88 111 PRO A O 1
ATOM 821 N N . SER A 1 112 ? 21.604 1.541 31.582 1.00 42.31 112 SER A N 1
ATOM 822 C CA . SER A 1 112 ? 21.688 0.080 31.661 1.00 42.31 112 SER A CA 1
ATOM 823 C C . SER A 1 112 ? 22.540 -0.289 32.875 1.00 42.31 112 SER A C 1
ATOM 825 O O . SER A 1 112 ? 23.767 -0.248 32.824 1.00 42.31 112 SER A O 1
ATOM 827 N N . ARG A 1 113 ? 21.888 -0.618 33.993 1.00 45.44 113 ARG A N 1
ATOM 828 C CA . ARG A 1 113 ? 22.536 -1.187 35.179 1.00 45.44 113 ARG A CA 1
ATOM 829 C C . ARG A 1 113 ? 22.749 -2.684 34.938 1.00 45.44 113 ARG A C 1
ATOM 831 O O . ARG A 1 113 ? 21.790 -3.449 34.971 1.00 45.44 113 ARG A O 1
ATOM 838 N N . ALA A 1 114 ? 23.987 -3.088 34.665 1.00 46.28 114 ALA A N 1
ATOM 839 C CA . ALA A 1 114 ? 24.380 -4.497 34.657 1.00 46.28 114 ALA A CA 1
ATOM 840 C C . ALA A 1 114 ? 24.371 -5.063 36.097 1.00 46.28 114 ALA A C 1
ATOM 842 O O . ALA A 1 114 ? 24.627 -4.304 37.041 1.00 46.28 114 ALA A O 1
ATOM 843 N N . PRO A 1 115 ? 24.062 -6.357 36.298 1.00 47.62 115 PRO A N 1
ATOM 844 C CA . PRO A 1 115 ? 24.157 -6.989 37.607 1.00 47.62 115 PRO A CA 1
ATOM 845 C C . PRO A 1 115 ? 25.631 -7.180 37.992 1.00 47.62 115 PRO A C 1
ATOM 847 O O . PRO A 1 115 ? 26.473 -7.460 37.142 1.00 47.62 115 PRO A O 1
ATOM 850 N N . ALA A 1 116 ? 25.940 -6.975 39.273 1.00 42.09 116 ALA A N 1
ATOM 851 C CA . ALA A 1 116 ? 27.271 -7.182 39.826 1.00 42.09 116 ALA A CA 1
ATOM 852 C C . ALA A 1 116 ? 27.530 -8.686 39.986 1.00 42.09 116 ALA A C 1
ATOM 854 O O . ALA A 1 116 ? 26.863 -9.336 40.792 1.00 42.09 116 ALA A O 1
ATOM 855 N N . ASP A 1 117 ? 28.493 -9.219 39.236 1.00 41.00 117 ASP A N 1
ATOM 856 C CA . ASP A 1 117 ? 29.074 -10.523 39.540 1.00 41.00 117 ASP A CA 1
ATOM 857 C C . ASP A 1 117 ? 29.939 -10.414 40.801 1.00 41.00 117 ASP A C 1
ATOM 859 O O . ASP A 1 117 ? 30.743 -9.494 40.962 1.00 41.00 117 ASP A O 1
ATOM 863 N N . SER A 1 118 ? 29.706 -11.354 41.715 1.00 41.16 118 SER A N 1
ATOM 864 C CA . SER A 1 118 ? 30.459 -11.547 42.952 1.00 41.16 118 SER A CA 1
ATOM 865 C C . SER A 1 118 ? 31.704 -12.382 42.663 1.00 41.16 118 SER A C 1
ATOM 867 O O . SER A 1 118 ? 31.587 -13.444 42.053 1.00 41.16 118 SER A O 1
ATOM 869 N N . ALA A 1 119 ? 32.862 -11.938 43.148 1.00 42.78 119 ALA A N 1
ATOM 870 C CA . ALA A 1 119 ? 34.040 -12.769 43.383 1.00 42.78 119 ALA A CA 1
ATOM 871 C C . ALA A 1 119 ? 34.839 -12.191 44.554 1.00 42.78 119 ALA A C 1
ATOM 873 O O . ALA A 1 119 ? 35.021 -10.951 44.575 1.00 42.78 119 ALA A O 1
#

pLDDT: mean 79.53, std 20.64, range [35.75, 97.06]

Sequence (119 aa):
MQPALSAGHPVLPVAISYWELDGQRSLAPRYDGDISLGQCTRAILGRKRLIARLVTTPLRGLNGEDRKLVATQAREAIALGAGLPMANSPPDTPCGLPGERPSNVHPTGSPSRAPADSA

Organism: NCBI:txid1076179